Protein AF-A0A0R2KD39-F1 (afdb_monomer_lite)

Foldseek 3Di:
DDAQDLVLLVVLLVCVVVVDQLPRSCVVVVHDSVNSVVLCVQDPVRDSVSSVVSVVVVVVVDDDDQPDDPVLLVVVLVVVVVLDALVRSCVVVVHDSVSVVVCQVVCVRVDHPCSHNCPPPDDDDDDPCVVPPPDPPPDDPVPDDPVVVVVPDPDSKDWDWADDPVVPDPDTDIDIDD

InterPro domains:
  IPR009057 Homedomain-like superfamily [SSF46689] (67-125)
  IPR025246 Transposase IS30-like HTH domain [PF13936] (4-42)
  IPR051917 Transposase/Integrase Enzymes [PTHR10948] (3-176)
  IPR053392 Transposase IS30-like [NF033563] (34-178)

Organism: NCBI:txid89059

Sequence (178 aa):
MSSITYSERIKIETFCELGLSNIQMGVRLNRSPSTISYELSRCQPYQVELAQTDAEYKRSRCGRKTKLSDELKQKILNHLRLSWSPGMIAHEFKLATKSIYNWLNQGRIGFSLNDLPEHGVRQRRNVDQRSKYNQSLGRSIEQRPMMINQRNRIGDFELDTVVGPRGHSKAVLLTLID

pLDDT: mean 86.55, std 10.81, range [52.06, 97.06]

Structure (mmCIF, N/CA/C/O backbone):
data_AF-A0A0R2KD39-F1
#
_entry.id   AF-A0A0R2KD39-F1
#
loop_
_atom_site.group_PDB
_atom_site.id
_atom_site.type_symbol
_atom_site.label_atom_id
_atom_site.label_alt_id
_atom_site.label_comp_id
_atom_site.label_asym_id
_atom_site.label_entity_id
_atom_site.label_seq_id
_atom_site.pdbx_PDB_ins_code
_atom_site.Cartn_x
_atom_site.Cartn_y
_atom_site.Cartn_z
_atom_site.occupancy
_atom_site.B_iso_or_equiv
_atom_site.auth_seq_id
_atom_site.auth_comp_id
_atom_site.auth_asym_id
_atom_site.auth_atom_id
_atom_site.pdbx_PDB_model_num
ATOM 1 N N . MET A 1 1 ? -8.619 -10.054 9.138 1.00 52.06 1 MET A N 1
ATOM 2 C CA . MET A 1 1 ? -9.197 -9.207 10.206 1.00 52.06 1 MET A CA 1
ATOM 3 C C . MET A 1 1 ? -9.716 -7.924 9.579 1.00 52.06 1 MET A C 1
ATOM 5 O O . MET A 1 1 ? -8.936 -7.227 8.943 1.00 52.06 1 MET A O 1
ATOM 9 N N . SER A 1 2 ? -11.015 -7.644 9.683 1.00 70.00 2 SER A N 1
ATOM 10 C CA . SER A 1 2 ? -11.616 -6.400 9.185 1.00 70.00 2 SER A CA 1
ATOM 11 C C . SER A 1 2 ? -11.305 -5.247 10.143 1.00 70.00 2 SER A C 1
ATOM 13 O O . SER A 1 2 ? -11.490 -5.381 11.353 1.00 70.00 2 SER A O 1
ATOM 15 N N . SER A 1 3 ? -10.828 -4.114 9.623 1.00 84.88 3 SER A N 1
ATOM 16 C CA . SER A 1 3 ? -10.583 -2.914 10.433 1.00 84.88 3 SER A CA 1
ATOM 17 C C . SER A 1 3 ? -11.889 -2.363 11.010 1.00 84.88 3 SER A C 1
ATOM 19 O O . SER A 1 3 ? -12.935 -2.467 10.366 1.00 84.88 3 SER A O 1
ATOM 21 N N . ILE A 1 4 ? -11.824 -1.760 12.198 1.00 92.19 4 ILE A N 1
ATOM 22 C CA . ILE A 1 4 ? -12.930 -0.968 12.747 1.00 92.19 4 ILE A CA 1
ATOM 23 C C . ILE A 1 4 ? -13.110 0.279 11.877 1.00 92.19 4 ILE A C 1
ATOM 25 O O . ILE A 1 4 ? -12.140 0.981 11.567 1.00 92.19 4 ILE A O 1
ATOM 29 N N . THR A 1 5 ? -14.344 0.500 11.446 1.00 94.50 5 THR A N 1
ATOM 30 C CA . THR A 1 5 ? -14.793 1.636 10.636 1.00 94.50 5 THR A CA 1
ATOM 31 C C . THR A 1 5 ? -15.019 2.873 11.501 1.00 94.50 5 THR A C 1
ATOM 33 O O . THR A 1 5 ? -15.221 2.763 12.707 1.00 94.50 5 THR A O 1
ATOM 36 N N . TYR A 1 6 ? -15.034 4.059 10.891 1.00 94.94 6 TYR A N 1
ATOM 37 C CA . TYR A 1 6 ? -15.313 5.307 11.609 1.00 94.94 6 TYR A CA 1
ATOM 38 C C . TYR A 1 6 ? -16.687 5.279 12.305 1.00 94.94 6 TYR A C 1
ATOM 40 O O . TYR A 1 6 ? -16.791 5.594 13.484 1.00 94.94 6 TYR A O 1
ATOM 48 N N . SER A 1 7 ? -17.723 4.755 11.638 1.00 95.94 7 SER A N 1
ATOM 49 C CA . SER A 1 7 ? -19.051 4.576 12.244 1.00 95.94 7 SER A CA 1
ATOM 50 C C . SER A 1 7 ? -19.059 3.628 13.445 1.00 95.94 7 SER A C 1
ATOM 52 O O . SER A 1 7 ? -19.845 3.809 14.369 1.00 95.94 7 SER A O 1
ATOM 54 N N . GLU A 1 8 ? -18.214 2.591 13.439 1.00 95.62 8 GLU A N 1
ATOM 55 C CA . GLU A 1 8 ? -18.062 1.716 14.605 1.00 95.62 8 GLU A CA 1
ATOM 56 C C . GLU A 1 8 ? -17.327 2.437 15.742 1.00 95.62 8 GLU A C 1
ATOM 58 O O . GLU A 1 8 ? -17.716 2.247 16.887 1.00 95.62 8 GLU A O 1
ATOM 63 N N . ARG A 1 9 ? -16.342 3.304 15.453 1.00 95.81 9 ARG A N 1
ATOM 64 C CA . ARG A 1 9 ? -15.677 4.138 16.476 1.00 95.81 9 ARG A CA 1
ATOM 65 C C . ARG A 1 9 ? -16.657 5.073 17.177 1.00 95.81 9 ARG A C 1
ATOM 67 O O . ARG A 1 9 ? -16.657 5.100 18.401 1.00 95.81 9 ARG A O 1
ATOM 74 N N . ILE A 1 10 ? -17.538 5.748 16.429 1.00 96.88 10 ILE A N 1
ATOM 75 C CA . ILE A 1 10 ? -18.601 6.596 17.010 1.00 96.88 10 ILE A CA 1
ATOM 76 C C . ILE A 1 10 ? -19.457 5.789 17.988 1.00 96.88 10 ILE A C 1
ATOM 78 O O . ILE A 1 10 ? -19.696 6.207 19.116 1.00 96.88 10 ILE A O 1
ATOM 82 N N . LYS A 1 11 ? -19.876 4.582 17.592 1.00 96.88 11 LYS A N 1
ATOM 83 C CA . LYS A 1 11 ? -20.647 3.702 18.480 1.00 96.88 11 LYS A CA 1
ATOM 84 C C . LYS A 1 11 ? -19.852 3.312 19.728 1.00 96.88 11 LYS A C 1
ATOM 86 O O . LYS A 1 11 ? -20.420 3.294 20.812 1.00 96.88 11 LYS A O 1
ATOM 91 N N . ILE A 1 12 ? -18.560 3.014 19.597 1.00 95.88 12 ILE A N 1
ATOM 92 C CA . ILE A 1 12 ? -17.703 2.674 20.743 1.00 95.88 12 ILE A CA 1
ATOM 93 C C . ILE A 1 12 ? -17.620 3.845 21.728 1.00 95.88 12 ILE A C 1
ATOM 95 O O . ILE A 1 12 ? -17.765 3.609 22.921 1.00 95.88 12 ILE A O 1
ATOM 99 N N . GLU A 1 13 ? -17.482 5.085 21.253 1.00 96.44 13 GLU A N 1
ATOM 100 C CA . GLU A 1 13 ? -17.486 6.279 22.113 1.00 96.44 13 GLU A CA 1
ATOM 101 C C . GLU A 1 13 ? -18.801 6.411 22.884 1.00 96.44 13 GLU A C 1
ATOM 103 O O . GLU A 1 13 ? -18.780 6.449 24.114 1.00 96.44 13 GLU A O 1
ATOM 108 N N . THR A 1 14 ? -19.946 6.297 22.201 1.00 96.94 14 THR A N 1
ATOM 109 C CA . THR A 1 14 ? -21.254 6.294 22.883 1.00 96.94 14 THR A CA 1
ATOM 110 C C . THR A 1 14 ? -21.395 5.143 23.888 1.00 96.94 14 THR A C 1
ATOM 112 O O . THR A 1 14 ? -22.009 5.291 24.939 1.00 96.94 14 THR A O 1
ATOM 115 N N . PHE A 1 15 ? -20.811 3.971 23.614 1.00 96.31 15 PHE A N 1
ATOM 116 C CA . PHE A 1 15 ? -20.849 2.839 24.542 1.00 96.31 15 PHE A CA 1
ATOM 117 C C . PHE A 1 15 ? -19.941 3.034 25.757 1.00 96.31 15 PHE A C 1
ATOM 119 O O . PHE A 1 15 ? -20.272 2.531 26.832 1.00 96.31 15 PHE A O 1
ATOM 126 N N . CYS A 1 16 ? -18.823 3.746 25.604 1.00 94.62 16 CYS A N 1
ATOM 127 C CA . CYS A 1 16 ? -17.973 4.153 26.717 1.00 94.62 16 CYS A CA 1
ATOM 128 C C . CYS A 1 16 ? -18.711 5.122 27.645 1.00 94.62 16 CYS A C 1
ATOM 130 O O . CYS A 1 16 ? -18.686 4.916 28.856 1.00 94.62 16 CYS A O 1
ATOM 132 N N . GLU A 1 17 ? -19.416 6.114 27.093 1.00 94.75 17 GLU A N 1
ATOM 133 C CA . GLU A 1 17 ? -20.238 7.060 27.868 1.00 94.75 17 GLU A CA 1
ATOM 134 C C . GLU A 1 17 ? -21.359 6.355 28.642 1.00 94.75 17 GLU A C 1
ATOM 136 O O . GLU A 1 17 ? -21.647 6.688 29.789 1.00 94.75 17 GLU A O 1
ATOM 141 N N . LEU A 1 18 ? -21.954 5.325 28.036 1.00 95.62 18 LEU A N 1
ATOM 142 C CA . LEU A 1 18 ? -22.975 4.481 28.658 1.00 95.62 18 LEU A CA 1
ATOM 143 C C . LEU A 1 18 ? -22.406 3.428 29.636 1.00 95.62 18 LEU A C 1
ATOM 145 O O . LEU A 1 18 ? -23.180 2.679 30.233 1.00 95.62 18 LEU A O 1
ATOM 149 N N . GLY A 1 19 ? -21.081 3.329 29.795 1.00 94.81 19 GLY A N 1
ATOM 150 C CA . GLY A 1 19 ? -20.433 2.418 30.746 1.00 94.81 19 GLY A CA 1
ATOM 151 C C . GLY A 1 19 ? -20.514 0.928 30.387 1.00 94.81 19 GLY A C 1
ATOM 152 O O . GLY A 1 19 ? -20.476 0.075 31.276 1.00 94.81 19 GLY A O 1
ATOM 153 N N . LEU A 1 20 ? -20.651 0.581 29.102 1.00 95.75 20 LEU A N 1
ATOM 154 C CA . LEU A 1 20 ? -20.734 -0.819 28.668 1.00 95.75 20 LEU A CA 1
ATOM 155 C C . LEU A 1 20 ? -19.388 -1.541 28.821 1.00 95.75 20 LEU A C 1
ATOM 157 O O . LEU A 1 20 ? -18.318 -0.959 28.661 1.00 95.75 20 LEU A O 1
ATOM 161 N N . SER A 1 21 ? -19.434 -2.857 29.040 1.00 96.62 21 SER A N 1
ATOM 162 C CA . SER A 1 21 ? -18.230 -3.696 29.033 1.00 96.62 21 SER A CA 1
ATOM 163 C C . SER A 1 21 ? -17.765 -4.045 27.612 1.00 96.62 21 SER A C 1
ATOM 165 O O . SER A 1 21 ? -18.563 -4.111 26.673 1.00 96.62 21 SER A O 1
ATOM 167 N N . ASN A 1 22 ? -16.481 -4.383 27.445 1.00 95.88 22 ASN A N 1
ATOM 168 C CA . ASN A 1 22 ? -15.916 -4.790 26.146 1.00 95.88 22 ASN A CA 1
ATOM 169 C C . ASN A 1 22 ? -16.680 -5.957 25.495 1.00 95.88 22 ASN A C 1
ATOM 171 O O . ASN A 1 22 ? -16.802 -6.017 24.271 1.00 95.88 22 ASN A O 1
ATOM 175 N N . ILE A 1 23 ? -17.218 -6.876 26.307 1.00 96.88 23 ILE A N 1
ATOM 176 C CA . ILE A 1 23 ? -18.034 -8.002 25.833 1.00 96.88 23 ILE A CA 1
ATOM 177 C C . ILE A 1 23 ? -19.350 -7.484 25.244 1.00 96.88 23 ILE A C 1
ATOM 179 O O . ILE A 1 23 ? -19.717 -7.843 24.127 1.00 96.88 23 ILE A O 1
ATOM 183 N N . GLN A 1 24 ? -20.036 -6.595 25.964 1.00 97.06 24 GLN A N 1
ATOM 184 C CA . GLN A 1 24 ? -21.300 -5.998 25.535 1.00 97.06 24 GLN A CA 1
ATOM 185 C C . GLN A 1 24 ? -21.157 -5.159 24.260 1.00 97.06 24 GLN A C 1
ATOM 187 O O . GLN A 1 24 ? -22.048 -5.199 23.406 1.00 97.06 24 GLN A O 1
ATOM 192 N N . MET A 1 25 ? -20.054 -4.417 24.128 1.00 96.12 25 MET A N 1
ATOM 193 C CA . MET A 1 25 ? -19.722 -3.669 22.912 1.00 96.12 25 MET A CA 1
ATOM 194 C C . MET A 1 25 ? -19.433 -4.611 21.741 1.00 96.12 25 MET A C 1
ATOM 196 O O . MET A 1 25 ? -19.957 -4.415 20.645 1.00 96.12 25 MET A O 1
ATOM 200 N N . GLY A 1 26 ? -18.647 -5.666 21.982 1.00 95.69 26 GLY A N 1
ATOM 201 C CA . GLY A 1 26 ? -18.312 -6.674 20.979 1.00 95.69 26 GLY A CA 1
ATOM 202 C C . GLY A 1 26 ? -19.553 -7.352 20.402 1.00 95.69 26 GLY A C 1
ATOM 203 O O . GLY A 1 26 ? -19.714 -7.394 19.185 1.00 95.69 26 GLY A O 1
ATOM 204 N N . VAL A 1 27 ? -20.486 -7.781 21.259 1.00 96.75 27 VAL A N 1
ATOM 205 C CA . VAL A 1 27 ? -21.759 -8.386 20.827 1.00 96.75 27 VAL A CA 1
ATOM 206 C C . VAL A 1 27 ? -22.575 -7.422 19.955 1.00 96.75 27 VAL A C 1
ATOM 208 O O . VAL A 1 27 ? -23.040 -7.814 18.889 1.00 96.75 27 VAL A O 1
ATOM 211 N N . ARG A 1 28 ? -22.706 -6.146 20.350 1.00 96.19 28 ARG A N 1
ATOM 212 C CA . ARG A 1 28 ? -23.480 -5.135 19.596 1.00 96.19 28 ARG A CA 1
ATOM 213 C C . ARG A 1 28 ? -22.868 -4.776 18.242 1.00 96.19 28 ARG A C 1
ATOM 215 O O 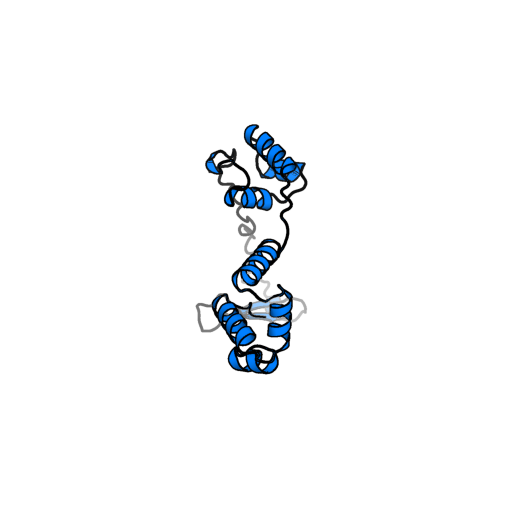. ARG A 1 28 ? -23.600 -4.465 17.307 1.00 96.19 28 ARG A O 1
ATOM 222 N N . LEU A 1 29 ? -21.540 -4.793 18.139 1.00 94.69 29 LEU A N 1
ATOM 223 C CA . LEU A 1 29 ? -20.810 -4.481 16.905 1.00 94.69 29 LEU A CA 1
ATOM 224 C C . LEU A 1 29 ? -20.484 -5.724 16.070 1.00 94.69 29 LEU A C 1
ATOM 226 O O . LEU A 1 29 ? -19.866 -5.597 15.016 1.00 94.69 29 LEU A O 1
ATOM 230 N N . ASN A 1 30 ? -20.877 -6.915 16.531 1.00 95.19 30 ASN A N 1
ATOM 231 C CA . ASN A 1 30 ? -20.474 -8.196 15.953 1.00 95.19 30 ASN A CA 1
ATOM 232 C C . ASN A 1 30 ? -18.939 -8.317 15.804 1.00 95.19 30 ASN A C 1
ATOM 234 O O . ASN A 1 30 ? -18.410 -8.745 14.775 1.00 95.19 30 ASN A O 1
ATOM 238 N N . ARG A 1 31 ? -18.205 -7.877 16.833 1.00 94.94 31 ARG A N 1
ATOM 239 C CA . ARG A 1 31 ? -16.738 -7.908 16.927 1.00 94.94 31 ARG A CA 1
ATOM 240 C C . ARG A 1 31 ? -16.298 -8.713 18.146 1.00 94.94 31 ARG A C 1
ATOM 242 O O . ARG A 1 31 ? -17.006 -8.799 19.144 1.00 94.94 31 ARG A O 1
ATOM 249 N N . SER A 1 32 ? -15.087 -9.267 18.094 1.00 95.19 32 SER A N 1
ATOM 250 C CA . SER A 1 32 ? -14.523 -9.927 19.275 1.00 95.19 32 SER A CA 1
ATOM 251 C C . SER A 1 32 ? -14.263 -8.903 20.396 1.00 95.19 32 SER A C 1
ATOM 253 O O . SER A 1 32 ? -13.842 -7.780 20.091 1.00 95.19 32 SER A O 1
ATOM 255 N N . PRO A 1 33 ? -14.432 -9.268 21.682 1.00 95.06 33 PRO A N 1
ATOM 256 C CA . PRO A 1 33 ? -14.095 -8.386 22.804 1.00 95.06 33 PRO A CA 1
ATOM 257 C C . PRO A 1 33 ? -12.636 -7.906 22.764 1.00 95.06 33 PRO A C 1
ATOM 259 O O . PRO A 1 33 ? -12.337 -6.775 23.139 1.00 95.06 33 PRO A O 1
ATOM 262 N N . SER A 1 34 ? -11.727 -8.733 22.234 1.00 95.25 34 SER A N 1
ATOM 263 C CA . SER A 1 34 ? -10.322 -8.376 22.016 1.00 95.25 34 SER A CA 1
ATOM 264 C C . SER A 1 34 ? -10.169 -7.236 21.007 1.00 95.25 34 SER A C 1
ATOM 266 O O . SER A 1 34 ? -9.378 -6.328 21.232 1.00 95.25 34 SER A O 1
ATOM 268 N N . THR A 1 35 ? -10.946 -7.232 19.916 1.00 95.00 35 THR A N 1
ATOM 269 C CA . THR A 1 35 ? -10.944 -6.132 18.932 1.00 95.00 35 THR A CA 1
ATOM 270 C C . THR A 1 35 ? -11.351 -4.810 19.584 1.00 95.00 35 THR A C 1
ATOM 272 O O . THR A 1 35 ? -10.709 -3.796 19.325 1.00 95.00 35 THR A O 1
ATOM 275 N N . ILE A 1 36 ? -12.360 -4.830 20.462 1.00 95.44 36 ILE A N 1
ATOM 276 C CA . ILE A 1 36 ? -12.771 -3.649 21.234 1.00 95.44 36 ILE A CA 1
ATOM 277 C C . ILE A 1 36 ? -11.645 -3.203 22.169 1.00 95.44 36 ILE A C 1
ATOM 279 O O . ILE A 1 36 ? -11.284 -2.033 22.173 1.00 95.44 36 ILE A O 1
ATOM 283 N N . SER A 1 37 ? -11.021 -4.134 22.893 1.00 95.00 37 SER A N 1
ATOM 284 C CA . SER A 1 37 ? -9.896 -3.817 23.779 1.00 95.00 37 SER A CA 1
ATOM 285 C C . SER A 1 37 ? -8.726 -3.158 23.039 1.00 95.00 37 SER A C 1
ATOM 287 O O . SER A 1 37 ? -8.171 -2.177 23.528 1.00 95.00 37 SER A O 1
ATOM 289 N N . TYR A 1 38 ? -8.352 -3.667 21.860 1.00 93.88 38 TYR A N 1
ATOM 290 C CA . TYR A 1 38 ? -7.295 -3.059 21.045 1.00 93.88 38 TYR A CA 1
ATOM 291 C C . TYR A 1 38 ? -7.677 -1.659 20.561 1.00 93.88 38 TYR A C 1
ATOM 293 O O . TYR A 1 38 ? -6.820 -0.783 20.481 1.00 93.88 38 TYR A O 1
ATOM 301 N N . GLU A 1 39 ? -8.950 -1.427 20.259 1.00 94.94 39 GLU A N 1
ATOM 302 C CA . GLU A 1 39 ? -9.434 -0.113 19.842 1.00 94.94 39 GLU A CA 1
ATOM 303 C C . GLU A 1 39 ? -9.414 0.895 20.995 1.00 94.94 39 GLU A C 1
ATOM 305 O O . GLU A 1 39 ? -8.884 1.991 20.830 1.00 94.94 39 GLU A O 1
ATOM 310 N N . LEU A 1 40 ? -9.892 0.502 22.178 1.00 94.62 40 LEU A N 1
ATOM 311 C CA . LEU A 1 40 ? -9.874 1.336 23.385 1.00 94.62 40 LEU A CA 1
ATOM 312 C C . LEU A 1 40 ? -8.454 1.645 23.880 1.00 94.62 40 LEU A C 1
ATOM 314 O O . LEU A 1 40 ? -8.232 2.671 24.514 1.00 94.62 40 LEU A O 1
ATOM 318 N N . SER A 1 41 ? -7.473 0.793 23.564 1.00 93.50 41 SER A N 1
ATOM 319 C CA . SER A 1 41 ? -6.062 1.053 23.883 1.00 93.50 41 SER A CA 1
ATOM 320 C C . SER A 1 41 ? -5.404 2.140 23.022 1.00 93.50 41 SER A C 1
ATOM 322 O O . SER A 1 41 ? -4.263 2.510 23.290 1.00 93.50 41 SER A O 1
ATOM 324 N N . ARG A 1 42 ? -6.082 2.658 21.985 1.00 92.06 42 ARG A N 1
ATOM 325 C CA . ARG A 1 42 ? -5.517 3.703 21.112 1.00 92.06 42 ARG A CA 1
ATOM 326 C C . ARG A 1 42 ? -5.379 5.053 21.811 1.00 92.06 42 ARG A C 1
ATOM 328 O O . ARG A 1 42 ? -4.399 5.747 21.564 1.00 92.06 42 ARG A O 1
ATOM 335 N N . CYS A 1 43 ? -6.351 5.428 22.641 1.00 92.50 43 CYS A N 1
ATOM 336 C CA . CYS A 1 43 ? -6.373 6.699 23.364 1.00 92.50 43 CYS A CA 1
ATOM 337 C C . CYS A 1 43 ? -7.152 6.577 24.682 1.00 92.50 43 CYS A C 1
ATOM 339 O O . CYS A 1 43 ? -8.040 5.734 24.810 1.00 92.50 43 CYS A O 1
ATOM 341 N N . GLN A 1 44 ? -6.786 7.401 25.667 1.00 89.31 44 GLN A N 1
ATOM 342 C CA . GLN A 1 44 ? -7.443 7.504 26.971 1.00 89.31 44 GLN A CA 1
ATOM 343 C C . GLN A 1 44 ? -7.520 8.986 27.377 1.00 89.31 44 GLN A C 1
ATOM 345 O O . GLN A 1 44 ? -6.462 9.612 27.474 1.00 89.31 44 GLN A O 1
ATOM 350 N N . PRO A 1 45 ? -8.719 9.554 27.619 1.00 91.25 45 PRO A N 1
ATOM 351 C CA . PRO A 1 45 ? -10.052 8.963 27.414 1.00 91.25 45 PRO A CA 1
ATOM 352 C C . PRO A 1 45 ? -10.319 8.613 25.938 1.00 91.25 45 PRO A C 1
ATOM 354 O O . PRO A 1 45 ? -9.665 9.151 25.044 1.00 91.25 45 PRO A O 1
ATOM 357 N N . TYR A 1 46 ? -11.243 7.680 25.677 1.00 94.25 46 TYR A N 1
ATOM 358 C CA . TYR A 1 46 ? -11.552 7.272 24.303 1.00 94.25 46 TYR A CA 1
ATOM 359 C C . TYR A 1 46 ? -12.245 8.416 23.558 1.00 94.25 46 TYR A C 1
ATOM 361 O O . TYR A 1 46 ? -13.289 8.885 23.997 1.00 94.25 46 TYR A O 1
ATOM 369 N N . GLN A 1 47 ? -11.649 8.845 22.446 1.00 94.75 47 GLN A N 1
ATOM 370 C CA . GLN A 1 47 ? -12.181 9.881 21.565 1.00 94.75 47 GLN A CA 1
ATOM 371 C C . GLN A 1 47 ? -12.109 9.407 20.116 1.00 94.75 47 GLN A C 1
ATOM 373 O O . GLN A 1 47 ? -11.058 8.937 19.661 1.00 94.75 47 GLN A O 1
ATOM 378 N N . VAL A 1 48 ? -13.207 9.554 19.373 1.00 95.25 48 VAL A N 1
ATOM 379 C CA . VAL A 1 48 ? -13.319 9.032 17.997 1.00 95.25 48 VAL A CA 1
ATOM 380 C C . VAL A 1 48 ? -12.264 9.622 17.074 1.00 95.25 48 VAL A C 1
ATOM 382 O O . VAL A 1 48 ? -11.577 8.878 16.371 1.00 95.25 48 VAL A O 1
ATOM 385 N N . GLU A 1 49 ? -12.108 10.944 17.098 1.00 95.50 49 GLU A N 1
ATOM 386 C CA . GLU A 1 49 ? -11.184 11.660 16.215 1.00 95.50 49 GLU A CA 1
ATOM 387 C C . GLU A 1 49 ? -9.723 11.263 16.477 1.00 95.50 49 GLU A C 1
ATOM 389 O O . GLU A 1 49 ? -8.954 11.010 15.545 1.00 95.50 49 GLU A O 1
ATOM 394 N N . LEU A 1 50 ? -9.337 11.096 17.747 1.00 95.25 50 LEU A N 1
ATOM 395 C CA . LEU A 1 50 ? -7.993 10.633 18.107 1.00 95.25 50 LEU A CA 1
ATOM 396 C C . LEU A 1 50 ? -7.755 9.177 17.685 1.00 95.25 50 LEU A C 1
ATOM 398 O O . LEU A 1 50 ? -6.703 8.842 17.138 1.00 95.25 50 LEU A O 1
ATOM 402 N N . ALA A 1 51 ? -8.735 8.296 17.892 1.00 94.44 51 ALA A N 1
ATOM 403 C CA . ALA A 1 51 ? -8.628 6.898 17.484 1.00 94.44 51 ALA A CA 1
ATOM 404 C C . ALA A 1 51 ? -8.566 6.742 15.952 1.00 94.44 51 ALA A C 1
ATOM 406 O O . ALA A 1 51 ? -7.825 5.892 15.444 1.00 94.44 51 ALA A O 1
ATOM 407 N N . GLN A 1 52 ? -9.318 7.564 15.212 1.00 95.06 52 GLN A N 1
ATOM 408 C CA . GLN A 1 52 ? -9.322 7.576 13.751 1.00 95.06 52 GLN A CA 1
ATOM 409 C C . GLN A 1 52 ? -7.989 8.086 13.195 1.00 95.06 52 GLN A C 1
ATOM 411 O O . GLN A 1 52 ? -7.380 7.407 12.365 1.00 95.06 52 GLN A O 1
ATOM 416 N N . THR A 1 53 ? -7.498 9.223 13.692 1.00 94.25 53 THR A N 1
ATOM 417 C CA . THR A 1 53 ? -6.205 9.792 13.278 1.00 94.25 53 THR A CA 1
ATOM 418 C C . THR A 1 53 ? -5.038 8.845 13.578 1.00 94.25 53 THR A C 1
ATOM 420 O O . THR A 1 53 ? -4.189 8.633 12.710 1.00 94.25 53 THR A O 1
ATOM 423 N N . ASP A 1 54 ? -5.016 8.174 14.738 1.00 93.31 54 ASP A N 1
ATOM 424 C CA . ASP A 1 54 ? -4.027 7.126 15.047 1.00 93.31 54 ASP A CA 1
ATOM 425 C C . ASP A 1 54 ? -4.119 5.934 14.078 1.00 93.31 54 ASP A C 1
ATOM 427 O O . ASP A 1 54 ? -3.100 5.416 13.602 1.00 93.31 54 ASP A O 1
ATOM 431 N N . ALA A 1 55 ? -5.337 5.486 13.755 1.00 92.56 55 ALA A N 1
ATOM 432 C CA . ALA A 1 55 ? -5.548 4.391 12.815 1.00 92.56 55 ALA A CA 1
ATOM 433 C C . ALA A 1 55 ? -5.052 4.743 11.403 1.00 92.56 55 ALA A C 1
ATOM 435 O O . ALA A 1 55 ? -4.378 3.922 10.774 1.00 92.56 55 ALA A O 1
ATOM 436 N N . GLU A 1 56 ? -5.339 5.951 10.919 1.00 93.19 56 GLU A N 1
ATOM 437 C CA . GLU A 1 56 ? -4.870 6.466 9.629 1.00 93.19 56 GLU A CA 1
ATOM 438 C C . GLU A 1 56 ? -3.354 6.648 9.606 1.00 93.19 56 GLU A C 1
ATOM 440 O O . GLU A 1 56 ? -2.691 6.185 8.673 1.00 93.19 56 GLU A O 1
ATOM 445 N N . TYR A 1 57 ? -2.784 7.220 10.668 1.00 91.88 57 TYR A N 1
ATOM 446 C CA . TYR A 1 57 ? -1.343 7.374 10.826 1.00 91.88 57 TYR A CA 1
ATOM 447 C C . TYR A 1 57 ? -0.630 6.021 10.752 1.00 91.88 57 TYR A C 1
ATOM 449 O O . TYR A 1 57 ? 0.268 5.830 9.927 1.00 91.88 57 TYR A O 1
ATOM 457 N N . LYS A 1 58 ? -1.063 5.036 11.547 1.00 90.88 58 LYS A N 1
ATOM 458 C CA . LYS A 1 58 ? -0.492 3.680 11.517 1.00 90.88 58 LYS A CA 1
ATOM 459 C C . LYS A 1 58 ? -0.682 3.026 10.151 1.00 90.88 58 LYS A C 1
ATOM 461 O O . LYS A 1 58 ? 0.268 2.438 9.637 1.00 90.88 58 LYS A O 1
ATOM 466 N N . ARG A 1 59 ? -1.857 3.179 9.527 1.00 90.44 59 ARG A N 1
ATOM 467 C CA . ARG A 1 59 ? -2.153 2.618 8.199 1.00 90.44 59 ARG A CA 1
ATOM 468 C C . ARG A 1 59 ? -1.277 3.219 7.102 1.00 90.44 59 ARG A C 1
ATOM 470 O O . ARG A 1 59 ? -0.801 2.469 6.257 1.00 90.44 59 ARG A O 1
ATOM 477 N N . SER A 1 60 ? -1.003 4.523 7.141 1.00 87.50 60 SER A N 1
ATOM 478 C CA . SER A 1 60 ? -0.092 5.189 6.196 1.00 87.50 60 SER A CA 1
ATOM 479 C C . SER A 1 60 ? 1.351 4.674 6.298 1.00 87.50 60 SER A C 1
ATOM 481 O O . SER A 1 60 ? 2.101 4.700 5.324 1.00 87.50 60 SER A O 1
ATOM 483 N N . ARG A 1 61 ? 1.731 4.153 7.473 1.00 87.38 61 ARG A N 1
ATOM 484 C CA . ARG A 1 61 ? 3.048 3.564 7.750 1.00 87.38 61 ARG A CA 1
ATOM 485 C C . ARG A 1 61 ? 3.095 2.053 7.534 1.00 87.38 61 ARG A C 1
ATOM 487 O O . ARG A 1 61 ? 4.176 1.467 7.635 1.00 87.38 61 ARG A O 1
ATOM 494 N N . CYS A 1 62 ? 1.959 1.415 7.258 1.00 87.12 62 CYS A N 1
ATOM 495 C CA . CYS A 1 62 ? 1.911 -0.002 6.931 1.00 87.12 62 CYS A CA 1
ATOM 496 C C . CYS A 1 62 ? 2.487 -0.269 5.534 1.00 87.12 62 CYS A C 1
ATOM 498 O O . CYS A 1 62 ? 2.415 0.553 4.623 1.00 87.12 62 CYS A O 1
ATOM 500 N N . GLY A 1 63 ? 3.002 -1.482 5.348 1.00 87.12 63 GLY A N 1
ATOM 501 C CA . GLY A 1 63 ? 3.502 -1.952 4.061 1.00 87.12 63 GLY A CA 1
ATOM 502 C C . GLY A 1 63 ? 4.988 -1.687 3.834 1.00 87.12 63 GLY A C 1
ATOM 503 O O . GLY A 1 63 ? 5.739 -1.263 4.715 1.00 87.12 63 GLY A O 1
ATOM 504 N N . ARG A 1 64 ? 5.443 -2.020 2.625 1.00 84.81 64 ARG A N 1
ATOM 505 C CA . ARG A 1 64 ? 6.858 -1.951 2.263 1.00 84.81 64 ARG A CA 1
ATOM 506 C C . ARG A 1 64 ? 7.265 -0.506 1.989 1.00 84.81 64 ARG A C 1
ATOM 508 O O . ARG A 1 64 ? 6.785 0.106 1.038 1.00 84.81 64 ARG A O 1
ATOM 515 N N . LYS A 1 65 ? 8.219 0.004 2.770 1.00 84.69 65 LYS A N 1
ATOM 516 C CA . LYS A 1 65 ? 8.833 1.315 2.525 1.00 84.69 65 LYS A CA 1
ATOM 517 C C . LYS A 1 65 ? 9.540 1.337 1.170 1.00 84.69 65 LYS A C 1
ATOM 519 O O . LYS A 1 65 ? 10.161 0.352 0.755 1.00 84.69 65 LYS A O 1
ATOM 524 N N . THR A 1 66 ? 9.449 2.463 0.473 1.00 85.31 66 THR A N 1
ATOM 525 C CA . THR A 1 66 ? 10.107 2.628 -0.822 1.00 85.31 66 THR A CA 1
ATOM 526 C C . THR A 1 66 ? 11.604 2.833 -0.659 1.00 85.31 66 THR A C 1
ATOM 528 O O . THR A 1 66 ? 12.035 3.535 0.245 1.00 85.31 66 THR A O 1
ATOM 531 N N . LYS A 1 67 ? 12.394 2.258 -1.574 1.00 87.50 67 LYS A N 1
ATOM 532 C CA . LYS A 1 67 ? 13.854 2.461 -1.627 1.00 87.50 67 LYS A CA 1
ATOM 533 C C . LYS A 1 67 ? 14.264 3.851 -2.142 1.00 87.50 67 LYS A C 1
ATOM 535 O O . LYS A 1 67 ? 15.447 4.156 -2.168 1.00 87.50 67 LYS A O 1
ATOM 540 N N . LEU A 1 68 ? 13.302 4.656 -2.596 1.00 91.94 68 LEU A N 1
ATOM 541 C CA . LEU A 1 68 ? 13.531 6.005 -3.101 1.00 91.94 68 LEU A CA 1
ATOM 542 C C . LEU A 1 68 ? 13.776 6.957 -1.926 1.00 91.94 68 LEU A C 1
ATOM 544 O O . LEU A 1 68 ? 12.815 7.398 -1.299 1.00 91.94 68 LEU A O 1
ATOM 548 N N . SER A 1 69 ? 15.044 7.228 -1.620 1.00 93.19 69 SER A N 1
ATOM 549 C CA . SER A 1 69 ? 15.444 8.346 -0.761 1.00 93.19 69 SER A CA 1
ATOM 550 C C . SER A 1 69 ? 15.470 9.652 -1.557 1.00 93.19 69 SER A C 1
ATOM 552 O O . SER A 1 69 ? 15.537 9.626 -2.790 1.00 93.19 69 SER A O 1
ATOM 554 N N . ASP A 1 70 ? 15.455 10.793 -0.868 1.00 93.00 70 ASP A N 1
ATOM 555 C CA . ASP A 1 70 ? 15.539 12.103 -1.523 1.00 93.00 70 ASP A CA 1
ATOM 556 C C . ASP A 1 70 ? 16.863 12.282 -2.277 1.00 93.00 70 ASP A C 1
ATOM 558 O O . ASP A 1 70 ? 16.870 12.756 -3.412 1.00 93.00 70 ASP A O 1
ATOM 562 N N . GLU A 1 71 ? 17.973 11.798 -1.719 1.00 94.56 71 GLU A N 1
ATOM 563 C CA . GLU A 1 71 ? 19.271 11.784 -2.403 1.00 94.56 71 GLU A CA 1
ATOM 564 C C . GLU A 1 71 ? 19.237 10.956 -3.693 1.00 94.56 71 GLU A C 1
ATOM 566 O O . GLU A 1 71 ? 19.699 11.403 -4.745 1.00 94.56 71 GLU A O 1
ATOM 571 N N . LEU A 1 72 ? 18.664 9.747 -3.634 1.00 94.50 72 LEU A N 1
ATOM 572 C CA . LEU A 1 72 ? 18.549 8.874 -4.799 1.00 94.50 72 LEU A CA 1
ATOM 573 C C . LEU A 1 72 ? 17.627 9.493 -5.852 1.00 94.50 72 LEU A C 1
ATOM 575 O O . LEU A 1 72 ? 17.927 9.436 -7.041 1.00 94.50 72 LEU A O 1
ATOM 579 N N . LYS A 1 73 ? 16.533 10.127 -5.420 1.00 95.12 73 LYS A N 1
ATOM 580 C CA . LYS A 1 73 ? 15.623 10.865 -6.295 1.00 95.12 73 LYS A CA 1
ATOM 581 C C . LYS A 1 73 ? 16.359 11.970 -7.051 1.00 95.12 73 LYS A C 1
ATOM 583 O O . LYS A 1 73 ? 16.201 12.048 -8.267 1.00 95.12 73 LYS A O 1
ATOM 588 N N . GLN A 1 74 ? 17.174 12.776 -6.369 1.00 95.19 74 GLN A N 1
ATOM 589 C CA . GLN A 1 74 ? 17.953 13.837 -7.018 1.00 95.19 74 GLN A CA 1
ATOM 590 C C . GLN A 1 74 ? 18.976 13.274 -8.008 1.00 95.19 74 GLN A C 1
ATOM 592 O O . GLN A 1 74 ? 19.078 13.768 -9.128 1.00 95.19 74 GLN A O 1
ATOM 597 N N . LYS A 1 75 ? 19.680 12.193 -7.648 1.00 95.12 75 LYS A N 1
ATOM 598 C CA . LYS A 1 75 ? 20.618 11.522 -8.563 1.00 95.12 75 LYS A CA 1
ATOM 599 C C . LYS A 1 75 ? 19.918 11.015 -9.822 1.00 95.12 75 LYS A C 1
ATOM 601 O O . LYS A 1 75 ? 20.351 11.338 -10.923 1.00 95.12 75 LYS A O 1
ATOM 606 N N . ILE A 1 76 ? 18.812 10.281 -9.671 1.00 94.19 76 ILE A N 1
ATOM 607 C CA . ILE A 1 76 ? 18.021 9.784 -10.807 1.00 94.19 76 ILE A CA 1
ATOM 608 C C . ILE A 1 76 ? 17.576 10.952 -11.694 1.00 94.19 76 ILE A C 1
ATOM 610 O O . ILE A 1 76 ? 17.728 10.882 -12.909 1.00 94.19 76 ILE A O 1
ATOM 614 N N . LEU A 1 77 ? 17.076 12.037 -11.100 1.00 94.62 77 LEU A N 1
ATOM 615 C CA . LEU A 1 77 ? 16.613 13.214 -11.834 1.00 94.62 77 LEU A CA 1
ATOM 616 C C . LEU A 1 77 ? 17.753 13.880 -12.624 1.00 94.62 77 LEU A C 1
ATOM 618 O O . LEU A 1 77 ? 17.574 14.202 -13.797 1.00 94.62 77 LEU A O 1
ATOM 622 N N . ASN A 1 78 ? 18.937 14.019 -12.026 1.00 94.38 78 ASN A N 1
ATOM 623 C CA . ASN A 1 78 ? 20.115 14.554 -12.710 1.00 94.38 78 ASN A CA 1
ATOM 624 C C . ASN A 1 78 ? 20.535 13.680 -13.901 1.00 94.38 78 ASN A C 1
ATOM 626 O O . ASN A 1 78 ? 20.774 14.211 -14.981 1.00 94.38 78 ASN A O 1
ATOM 630 N N . HIS A 1 79 ? 20.557 12.352 -13.753 1.00 94.00 79 HIS A N 1
ATOM 631 C CA . HIS A 1 79 ? 20.871 11.452 -14.869 1.00 94.00 79 HIS A CA 1
ATOM 632 C C . HIS A 1 79 ? 19.810 11.492 -15.978 1.00 94.00 79 HIS A C 1
ATOM 634 O O . HIS A 1 79 ? 20.163 11.497 -17.156 1.00 94.00 79 HIS A O 1
ATOM 640 N N . LEU A 1 80 ? 18.523 11.584 -15.628 1.00 92.69 80 LEU A N 1
ATOM 641 C CA . LEU A 1 80 ? 17.450 11.745 -16.615 1.00 92.69 80 LEU A CA 1
ATOM 642 C C . LEU A 1 80 ? 17.610 13.045 -17.419 1.00 92.69 80 LEU A C 1
ATOM 644 O O . LEU A 1 80 ? 17.450 13.029 -18.635 1.00 92.69 80 LEU A O 1
ATOM 648 N N . ARG A 1 81 ? 18.010 14.151 -16.774 1.00 91.88 81 ARG A N 1
ATOM 649 C CA . ARG A 1 81 ? 18.333 15.418 -17.462 1.00 91.88 81 ARG A CA 1
ATOM 650 C C . ARG A 1 81 ? 19.533 15.304 -18.404 1.00 91.88 81 ARG A C 1
ATOM 652 O O . ARG A 1 81 ? 19.583 16.005 -19.406 1.00 91.88 81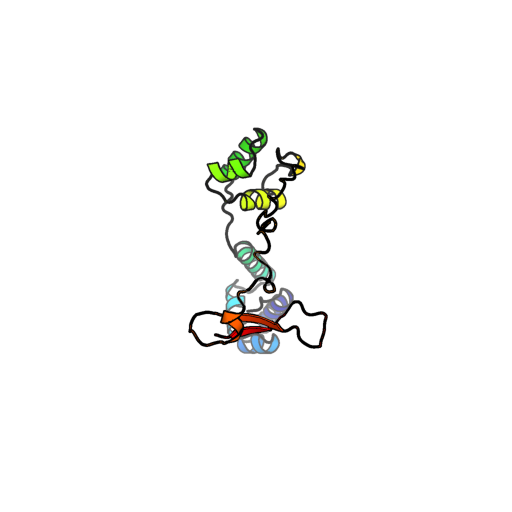 ARG A O 1
ATOM 659 N N . LEU A 1 82 ? 20.470 14.403 -18.113 1.00 92.31 82 LEU A N 1
ATOM 660 C CA . LEU A 1 82 ? 21.594 14.068 -18.993 1.00 92.31 82 LEU A CA 1
ATOM 661 C C . LEU A 1 82 ? 21.204 13.091 -20.117 1.00 92.31 82 LEU A C 1
ATOM 663 O O . LEU A 1 82 ? 22.082 12.543 -20.776 1.00 92.31 82 LEU A O 1
ATOM 667 N N . SER A 1 83 ? 19.906 12.855 -20.340 1.00 90.44 83 SER A N 1
ATOM 668 C CA . SER A 1 83 ? 19.387 11.917 -21.345 1.00 90.44 83 SER A CA 1
ATOM 669 C C . SER A 1 83 ? 19.827 10.463 -21.132 1.00 90.44 83 SER A C 1
ATOM 671 O O . SER A 1 83 ? 19.903 9.686 -22.083 1.00 90.44 83 SER A O 1
ATOM 673 N N . TRP A 1 84 ? 20.104 10.056 -19.889 1.00 92.75 84 TRP A N 1
ATOM 674 C CA . TRP A 1 84 ? 20.326 8.642 -19.582 1.00 92.75 84 TRP A CA 1
ATOM 675 C C . TRP A 1 84 ? 19.004 7.881 -19.613 1.00 92.75 84 TRP A C 1
ATOM 677 O O . TRP A 1 84 ? 17.985 8.360 -19.110 1.00 92.75 84 TRP A O 1
ATOM 687 N N . SER A 1 85 ? 19.020 6.655 -20.142 1.00 91.31 85 SER A N 1
ATOM 688 C CA . SER A 1 85 ? 17.815 5.831 -20.124 1.00 91.31 85 SER A CA 1
ATOM 689 C C . SER A 1 85 ? 17.528 5.267 -18.726 1.00 91.31 85 SER A C 1
ATOM 691 O O . SER A 1 85 ? 18.463 4.985 -17.964 1.00 91.31 85 SER A O 1
ATOM 693 N N . PRO A 1 86 ? 16.250 5.035 -18.360 1.00 92.88 86 PRO A N 1
ATOM 694 C CA . PRO A 1 86 ? 15.906 4.385 -17.095 1.00 92.88 86 PRO A CA 1
ATOM 695 C C . PRO A 1 86 ? 16.603 3.030 -16.906 1.00 92.88 86 PRO A C 1
ATOM 697 O O . PRO A 1 86 ? 16.895 2.646 -15.776 1.00 92.88 86 PRO A O 1
ATOM 700 N N . GLY A 1 87 ? 16.899 2.309 -17.994 1.00 93.12 87 GLY A N 1
ATOM 701 C CA . GLY A 1 87 ? 17.680 1.072 -17.963 1.00 93.12 87 GLY A CA 1
ATOM 702 C C . GLY A 1 87 ? 19.118 1.290 -17.491 1.00 93.12 87 GLY A C 1
ATOM 703 O O . GLY A 1 87 ? 19.574 0.587 -16.590 1.00 93.12 87 GLY A O 1
ATOM 704 N N . MET A 1 88 ? 19.800 2.300 -18.037 1.00 93.38 88 MET A N 1
ATOM 705 C CA . MET A 1 88 ? 21.174 2.652 -17.656 1.00 93.38 88 MET A CA 1
ATOM 706 C C . MET A 1 88 ? 21.260 3.105 -16.198 1.00 93.38 88 MET A C 1
ATOM 708 O O . MET A 1 88 ? 22.103 2.626 -15.444 1.00 93.38 88 MET A O 1
ATOM 712 N N . ILE A 1 89 ? 20.337 3.973 -15.774 1.00 93.88 89 ILE A N 1
ATOM 713 C CA . ILE A 1 89 ? 20.266 4.448 -14.385 1.00 93.88 89 ILE A CA 1
ATOM 714 C C . ILE A 1 89 ? 20.022 3.267 -13.438 1.00 93.88 89 ILE A C 1
ATOM 716 O O . ILE A 1 89 ? 20.647 3.158 -12.385 1.00 93.88 89 ILE A O 1
ATOM 720 N N . ALA A 1 90 ? 19.126 2.352 -13.810 1.00 94.81 90 ALA A N 1
ATOM 721 C CA . ALA A 1 90 ? 18.859 1.168 -13.007 1.00 94.81 90 ALA A CA 1
ATOM 722 C C . ALA A 1 90 ? 20.108 0.293 -12.838 1.00 94.81 90 ALA A C 1
ATOM 724 O O . ALA A 1 90 ? 20.376 -0.161 -11.728 1.00 94.81 90 ALA A O 1
ATOM 725 N N . HIS A 1 91 ? 20.885 0.104 -13.904 1.00 94.19 91 HIS A N 1
ATOM 726 C CA . HIS A 1 91 ? 22.138 -0.639 -13.850 1.00 94.19 91 HIS A CA 1
ATOM 727 C C . HIS A 1 91 ? 23.161 0.024 -12.912 1.00 94.19 91 HIS A C 1
ATOM 729 O O . HIS A 1 91 ? 23.665 -0.637 -12.004 1.00 94.19 91 HIS A O 1
ATOM 735 N N . GLU A 1 92 ? 23.393 1.331 -13.065 1.00 94.50 92 GLU A N 1
ATOM 736 C CA . GLU A 1 92 ? 24.348 2.106 -12.257 1.00 94.50 92 GLU A CA 1
ATOM 737 C C . GLU A 1 92 ? 24.039 2.020 -10.753 1.00 94.50 92 GLU A C 1
ATOM 739 O O . GLU A 1 92 ? 24.896 1.701 -9.930 1.00 94.50 92 GLU A O 1
ATOM 744 N N . PHE A 1 93 ? 22.771 2.220 -10.383 1.00 92.69 93 PHE A N 1
ATOM 745 C CA . PHE A 1 93 ? 22.340 2.216 -8.982 1.00 92.69 93 PHE A CA 1
ATOM 746 C C . PHE A 1 93 ? 21.927 0.830 -8.462 1.00 92.69 93 PHE A C 1
ATOM 748 O O . PHE A 1 93 ? 21.391 0.729 -7.355 1.00 92.69 93 PHE A O 1
ATOM 755 N N . LYS A 1 94 ? 22.153 -0.246 -9.233 1.00 93.62 94 LYS A N 1
ATOM 756 C CA . LYS A 1 94 ? 21.751 -1.629 -8.894 1.00 93.62 94 LYS A CA 1
ATOM 757 C C . LYS A 1 94 ? 20.265 -1.739 -8.513 1.00 93.62 94 LYS A C 1
ATOM 759 O O . LYS A 1 94 ? 19.875 -2.412 -7.554 1.00 93.62 94 LYS A O 1
ATOM 764 N N . LEU A 1 95 ? 19.418 -1.042 -9.262 1.00 93.06 95 LEU A N 1
ATOM 765 C CA . LEU A 1 95 ? 17.967 -1.040 -9.129 1.00 93.06 95 LEU A CA 1
ATOM 766 C C . LEU A 1 95 ? 17.329 -1.882 -10.235 1.00 93.06 95 LEU A C 1
ATOM 768 O O . LEU A 1 95 ? 17.897 -2.110 -11.295 1.00 93.06 95 LEU A O 1
ATOM 772 N N . ALA A 1 96 ? 16.088 -2.306 -10.010 1.00 93.25 96 ALA A N 1
ATOM 773 C CA . ALA A 1 96 ? 15.273 -2.827 -11.100 1.00 93.25 96 ALA A CA 1
ATOM 774 C C . ALA A 1 96 ? 14.752 -1.659 -11.948 1.00 93.25 96 ALA A C 1
ATOM 776 O O . ALA A 1 96 ? 14.156 -0.730 -11.400 1.00 93.25 96 ALA A O 1
ATOM 777 N N . THR A 1 97 ? 14.873 -1.744 -13.274 1.00 92.88 97 THR A N 1
ATOM 778 C CA . THR A 1 97 ? 14.364 -0.731 -14.219 1.00 92.88 97 THR A CA 1
ATOM 779 C C . THR A 1 97 ? 12.882 -0.430 -13.999 1.00 92.88 97 THR A C 1
ATOM 781 O O . THR A 1 97 ? 12.463 0.726 -13.976 1.00 92.88 97 THR A O 1
ATOM 784 N N . LYS A 1 98 ? 12.088 -1.470 -13.712 1.00 93.75 98 LYS A N 1
ATOM 785 C CA . LYS A 1 98 ? 10.662 -1.345 -13.380 1.00 93.75 98 LYS A CA 1
ATOM 786 C C . LYS A 1 98 ? 10.406 -0.439 -12.169 1.00 93.75 98 LYS A C 1
ATOM 788 O O . LYS A 1 98 ? 9.381 0.231 -12.127 1.00 93.75 98 LYS A O 1
ATOM 793 N N . SER A 1 99 ? 11.320 -0.387 -11.199 1.00 93.75 99 SER A N 1
ATOM 794 C CA . SER A 1 99 ? 11.187 0.498 -10.035 1.00 93.75 99 SER A CA 1
ATOM 795 C C . SER A 1 99 ? 11.257 1.971 -10.430 1.00 93.75 99 SER A C 1
ATOM 797 O O . SER A 1 99 ? 10.464 2.757 -9.924 1.00 93.75 99 SER A O 1
ATOM 799 N N . ILE A 1 100 ? 12.148 2.332 -11.361 1.00 93.50 100 ILE A N 1
ATOM 800 C CA . ILE A 1 100 ? 12.286 3.711 -11.847 1.00 93.50 100 ILE A CA 1
ATOM 801 C C . ILE A 1 100 ? 11.017 4.132 -12.595 1.00 93.50 100 ILE A C 1
ATOM 803 O O . ILE A 1 100 ? 10.437 5.164 -12.267 1.00 93.50 100 ILE A O 1
ATOM 807 N N . TYR A 1 101 ? 10.514 3.291 -13.505 1.00 93.19 101 TYR A N 1
ATOM 808 C CA . TYR A 1 101 ? 9.238 3.548 -14.183 1.00 93.19 101 TYR A CA 1
ATOM 809 C C . TYR A 1 101 ? 8.060 3.652 -13.211 1.00 93.19 101 TYR A C 1
ATOM 811 O O . TYR A 1 101 ? 7.236 4.548 -13.347 1.00 93.19 101 TYR A O 1
ATOM 819 N N . ASN A 1 102 ? 7.987 2.792 -12.191 1.00 93.38 102 ASN A N 1
ATOM 820 C CA . ASN A 1 102 ? 6.938 2.886 -11.174 1.00 93.38 102 ASN A CA 1
ATOM 821 C C . ASN A 1 102 ? 6.987 4.227 -10.425 1.00 93.38 102 ASN A C 1
ATOM 823 O O . ASN A 1 102 ? 5.939 4.805 -10.153 1.00 93.38 102 ASN A O 1
ATOM 827 N N . TRP A 1 103 ? 8.179 4.728 -10.090 1.00 94.38 103 TRP A N 1
ATOM 828 C CA . TRP A 1 103 ? 8.329 6.022 -9.419 1.00 94.38 103 TRP A CA 1
ATOM 829 C C . TRP A 1 103 ? 7.986 7.206 -10.325 1.00 94.38 103 TRP A C 1
ATOM 831 O O . TRP A 1 103 ? 7.389 8.164 -9.835 1.00 94.38 103 TRP A O 1
ATOM 841 N N . LEU A 1 104 ? 8.307 7.129 -11.619 1.00 92.69 104 LEU A N 1
ATOM 842 C CA . LEU A 1 104 ? 7.895 8.120 -12.618 1.00 92.69 104 LEU A CA 1
ATOM 843 C C . LEU A 1 104 ? 6.370 8.128 -12.798 1.00 92.69 104 LEU A C 1
ATOM 845 O O . LEU A 1 104 ? 5.747 9.174 -12.665 1.00 92.69 104 LEU A O 1
ATOM 849 N N . ASN A 1 105 ? 5.750 6.957 -12.979 1.00 91.81 105 ASN A N 1
ATOM 850 C CA . ASN A 1 105 ? 4.294 6.816 -13.121 1.00 91.81 105 ASN A CA 1
ATOM 851 C C . ASN A 1 105 ? 3.522 7.327 -11.894 1.00 91.81 105 ASN A C 1
ATOM 853 O O . ASN A 1 105 ? 2.424 7.852 -12.021 1.00 91.81 105 ASN A O 1
ATOM 857 N N . GLN A 1 106 ? 4.086 7.159 -10.696 1.00 90.56 106 GLN A N 1
ATOM 858 C CA . GLN A 1 106 ? 3.504 7.660 -9.447 1.00 90.56 106 GLN A CA 1
ATOM 859 C C . GLN A 1 106 ? 3.751 9.163 -9.222 1.00 90.56 106 GLN A C 1
ATOM 861 O O . GLN A 1 106 ? 3.360 9.677 -8.177 1.00 90.56 106 GLN A O 1
ATOM 866 N N . GLY A 1 107 ? 4.461 9.850 -10.124 1.00 91.38 107 GLY A N 1
ATOM 867 C CA . GLY A 1 107 ? 4.827 11.262 -9.971 1.00 91.38 107 GLY A CA 1
ATOM 868 C C . GLY A 1 107 ? 5.816 11.533 -8.831 1.00 91.38 107 GLY A C 1
ATOM 869 O O . GLY A 1 107 ? 5.960 12.667 -8.382 1.00 91.38 107 GLY A O 1
ATOM 870 N N . ARG A 1 108 ? 6.511 10.505 -8.324 1.00 90.81 108 ARG A N 1
ATOM 871 C CA . ARG A 1 108 ? 7.473 10.663 -7.217 1.00 90.81 108 ARG A CA 1
ATOM 872 C C . ARG A 1 108 ? 8.776 11.307 -7.672 1.00 90.81 108 ARG A C 1
ATOM 874 O O . ARG A 1 108 ? 9.443 11.961 -6.868 1.00 90.81 108 ARG A O 1
ATOM 881 N N . ILE A 1 109 ? 9.133 11.118 -8.939 1.00 91.81 109 ILE A N 1
ATOM 882 C CA . ILE A 1 109 ? 10.231 11.798 -9.628 1.00 91.81 109 ILE A CA 1
ATOM 883 C C . ILE A 1 109 ? 9.579 12.827 -10.553 1.00 91.81 109 ILE A C 1
ATOM 885 O O . ILE A 1 109 ? 8.748 12.458 -11.375 1.00 91.81 109 ILE A O 1
ATOM 889 N N . GLY A 1 110 ? 9.932 14.105 -10.402 1.00 89.56 110 GLY A N 1
ATOM 890 C CA . GLY A 1 110 ? 9.372 15.208 -11.193 1.00 89.56 110 GLY A CA 1
ATOM 891 C C . GLY A 1 110 ? 9.960 15.269 -12.602 1.00 89.56 110 GLY A C 1
ATOM 892 O O . GLY A 1 110 ? 10.622 16.243 -12.940 1.00 89.56 110 GLY A O 1
ATOM 893 N N . PHE A 1 111 ? 9.785 14.202 -13.379 1.00 89.75 111 PHE A N 1
ATOM 894 C CA . PHE A 1 111 ? 10.251 14.082 -14.757 1.00 89.75 111 PHE A CA 1
ATOM 895 C C . PHE A 1 111 ? 9.159 13.409 -15.594 1.00 89.75 111 PHE A C 1
ATOM 897 O O . PHE A 1 111 ? 8.588 12.404 -15.164 1.00 89.75 111 PHE A O 1
ATOM 904 N N . SER A 1 112 ? 8.843 13.970 -16.761 1.00 88.31 112 SER A N 1
ATOM 905 C CA . SER A 1 112 ? 7.784 13.446 -17.625 1.00 88.31 112 SER A CA 1
ATOM 906 C C . SER A 1 112 ? 8.237 12.172 -18.333 1.00 88.31 112 SER A C 1
ATOM 908 O O . SER A 1 112 ? 9.368 12.073 -18.800 1.00 88.31 112 SER A O 1
ATOM 910 N N . LEU A 1 113 ? 7.337 11.198 -18.476 1.00 88.12 113 LEU A N 1
ATOM 911 C CA . LEU A 1 113 ? 7.611 9.989 -19.264 1.00 88.12 113 LEU A CA 1
ATOM 912 C C . LEU A 1 113 ? 7.816 10.296 -20.752 1.00 88.12 113 LEU A C 1
ATOM 914 O O . LEU A 1 113 ? 8.522 9.552 -21.428 1.00 88.12 113 LEU A O 1
ATOM 918 N N . ASN A 1 114 ? 7.208 11.378 -21.245 1.00 85.25 114 ASN A N 1
ATOM 919 C CA . ASN A 1 114 ? 7.303 11.793 -22.645 1.00 85.25 114 ASN A CA 1
ATOM 920 C C . ASN A 1 114 ? 8.698 12.321 -22.997 1.00 85.25 114 ASN A C 1
ATOM 922 O O . ASN A 1 114 ? 9.113 12.219 -24.146 1.00 85.25 114 ASN A O 1
ATOM 926 N N . ASP A 1 115 ? 9.423 12.829 -22.001 1.00 86.31 115 ASP A N 1
ATOM 927 C CA . ASP A 1 115 ? 10.754 13.417 -22.170 1.00 86.31 115 ASP A CA 1
ATOM 928 C C . ASP A 1 115 ? 11.863 12.356 -22.049 1.00 86.31 115 ASP A C 1
ATOM 930 O O . ASP A 1 115 ? 13.051 12.676 -22.011 1.00 86.31 115 ASP A O 1
ATOM 934 N N . LEU A 1 116 ? 11.497 11.072 -21.940 1.00 87.38 116 LEU A N 1
ATOM 935 C CA . LEU A 1 116 ? 12.465 9.985 -21.854 1.00 87.38 116 LEU A CA 1
ATOM 936 C C . LEU A 1 116 ? 13.103 9.704 -23.226 1.00 87.38 116 LEU A C 1
ATOM 938 O O . LEU A 1 116 ? 12.380 9.600 -24.217 1.00 87.38 116 LEU A O 1
ATOM 942 N N . PRO A 1 117 ? 14.423 9.434 -23.286 1.00 79.31 117 PRO A N 1
ATOM 943 C CA . PRO A 1 117 ? 15.133 9.155 -24.542 1.00 79.31 117 PRO A CA 1
ATOM 944 C C . PRO A 1 117 ? 14.559 7.985 -25.356 1.00 79.31 117 PRO A C 1
ATOM 946 O O . PRO A 1 117 ? 14.671 7.948 -26.576 1.00 79.31 117 PRO A O 1
ATOM 949 N N . GLU A 1 118 ? 13.956 7.007 -24.678 1.00 73.88 118 GLU A N 1
ATOM 950 C CA . GLU A 1 118 ? 13.394 5.796 -25.289 1.00 73.88 118 GLU A CA 1
ATOM 951 C C . GLU A 1 118 ? 11.889 5.924 -25.595 1.00 73.88 118 GLU A C 1
ATOM 953 O O . GLU A 1 118 ?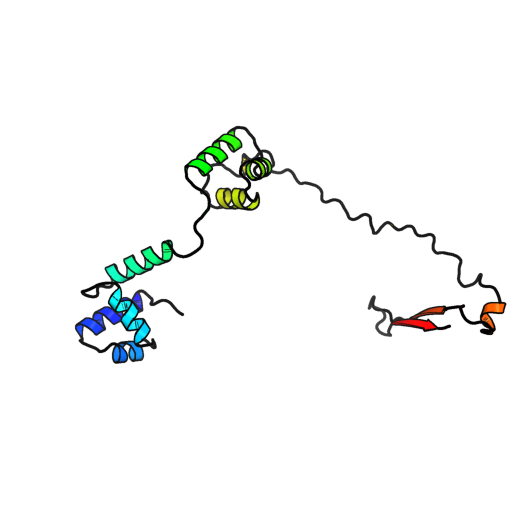 11.257 4.956 -26.031 1.00 73.88 118 GLU A O 1
ATOM 958 N N . HIS A 1 119 ? 11.280 7.091 -25.354 1.00 73.31 119 HIS A N 1
ATOM 959 C CA . HIS A 1 119 ? 9.851 7.283 -25.572 1.00 73.31 119 HIS A CA 1
ATOM 960 C C . HIS A 1 119 ? 9.487 7.066 -27.051 1.00 73.31 119 HIS A C 1
ATOM 962 O O . HIS A 1 119 ? 10.078 7.647 -27.957 1.00 73.31 119 HIS A O 1
ATOM 968 N N . GLY A 1 120 ? 8.510 6.192 -27.306 1.00 66.31 120 GLY A N 1
ATOM 969 C CA . GLY A 1 120 ? 8.072 5.843 -28.662 1.00 66.31 120 GLY A CA 1
ATOM 970 C C . GLY A 1 120 ? 8.973 4.848 -29.409 1.00 66.31 120 GLY A C 1
ATOM 971 O O . GLY A 1 120 ? 8.615 4.418 -30.507 1.00 66.31 120 GLY A O 1
ATOM 972 N N . VAL A 1 121 ? 10.094 4.405 -28.827 1.00 72.69 121 VAL A N 1
ATOM 973 C CA . VAL A 1 121 ? 10.979 3.415 -29.458 1.00 72.69 121 VAL A CA 1
ATOM 974 C C . VAL A 1 121 ? 10.434 2.003 -29.230 1.00 72.69 121 VAL A C 1
ATOM 976 O O . VAL A 1 121 ? 10.540 1.421 -28.151 1.00 72.69 121 VAL A O 1
ATOM 979 N N . ARG A 1 122 ? 9.850 1.402 -30.273 1.00 68.12 122 ARG A N 1
ATOM 980 C CA . ARG A 1 122 ? 9.372 0.013 -30.227 1.00 68.12 122 ARG A CA 1
ATOM 981 C C . ARG A 1 122 ? 10.509 -0.949 -30.565 1.00 68.12 122 ARG A C 1
ATOM 983 O O . ARG A 1 122 ? 10.820 -1.154 -31.738 1.00 68.12 122 ARG A O 1
ATOM 990 N N . GLN A 1 123 ? 11.089 -1.599 -29.557 1.00 66.69 123 GLN A N 1
ATOM 991 C CA . GLN A 1 123 ? 12.026 -2.695 -29.813 1.00 66.69 123 GLN A CA 1
ATOM 992 C C . GLN A 1 123 ? 11.286 -3.879 -30.453 1.00 66.69 123 GLN A C 1
ATOM 994 O O . GLN A 1 123 ? 10.306 -4.400 -29.906 1.00 66.69 123 GLN A O 1
ATOM 999 N N . ARG A 1 124 ? 11.727 -4.291 -31.647 1.00 67.44 124 ARG A N 1
ATOM 1000 C CA . ARG A 1 124 ? 11.192 -5.479 -32.324 1.00 67.44 124 ARG A CA 1
ATOM 1001 C C . ARG A 1 124 ? 11.592 -6.706 -31.511 1.00 67.44 124 ARG A C 1
ATOM 1003 O O . ARG A 1 124 ? 12.770 -6.919 -31.248 1.00 67.44 124 ARG A O 1
ATOM 1010 N N . ARG A 1 125 ? 10.614 -7.520 -31.110 1.00 69.06 125 ARG A N 1
ATOM 1011 C CA . ARG A 1 125 ? 10.912 -8.831 -30.523 1.00 69.06 125 ARG A CA 1
ATOM 1012 C C . ARG A 1 125 ? 11.519 -9.708 -31.613 1.00 69.06 125 ARG A C 1
ATOM 1014 O O . ARG A 1 125 ? 10.982 -9.748 -32.720 1.00 69.06 125 ARG A O 1
ATOM 1021 N N . ASN A 1 126 ? 12.601 -10.412 -31.292 1.00 67.75 126 ASN A N 1
ATOM 1022 C CA . ASN A 1 126 ? 13.125 -11.454 -32.166 1.00 67.75 126 ASN A CA 1
ATOM 1023 C C . ASN A 1 126 ? 12.017 -12.490 -32.382 1.00 67.75 126 ASN A C 1
ATOM 1025 O O . ASN A 1 126 ? 11.510 -13.073 -31.424 1.00 67.75 126 ASN A O 1
ATOM 1029 N N . VAL A 1 127 ? 11.594 -12.657 -33.633 1.00 70.19 127 VAL A N 1
ATOM 1030 C CA . VAL A 1 127 ? 10.631 -13.694 -34.007 1.00 70.19 127 VAL A CA 1
ATOM 1031 C C . VAL A 1 127 ? 11.347 -15.034 -33.884 1.00 70.19 127 VAL A C 1
ATOM 1033 O O . VAL A 1 127 ? 12.439 -15.193 -34.432 1.00 70.19 127 VAL A O 1
ATOM 1036 N N . ASP A 1 128 ? 10.754 -15.974 -33.148 1.00 66.88 128 ASP A N 1
ATOM 1037 C CA . ASP A 1 128 ? 11.312 -17.313 -32.970 1.00 66.88 128 ASP A CA 1
ATOM 1038 C C . ASP A 1 128 ? 11.447 -18.001 -34.338 1.00 66.88 128 ASP A C 1
ATOM 1040 O O . ASP A 1 128 ? 10.460 -18.282 -35.020 1.00 66.88 128 ASP A O 1
ATOM 1044 N N . GLN A 1 129 ? 12.688 -18.224 -34.775 1.00 63.72 129 GLN A N 1
ATOM 1045 C CA . GLN A 1 129 ? 12.973 -18.835 -36.073 1.00 63.72 129 GLN A CA 1
ATOM 1046 C C . GLN A 1 129 ? 12.886 -20.367 -36.043 1.00 63.72 129 GLN A C 1
ATOM 1048 O O . GLN A 1 129 ? 13.025 -20.990 -37.095 1.00 63.72 129 GLN A O 1
ATOM 1053 N N . ARG A 1 130 ? 12.600 -20.998 -34.890 1.00 63.25 130 ARG A N 1
ATOM 1054 C CA . ARG A 1 130 ? 12.473 -22.465 -34.779 1.00 63.25 130 ARG A CA 1
ATOM 1055 C C . ARG A 1 130 ? 11.375 -23.071 -35.653 1.00 63.25 130 ARG A C 1
ATOM 1057 O O . ARG A 1 130 ? 11.425 -24.259 -35.921 1.00 63.25 130 ARG A O 1
ATOM 1064 N N . SER A 1 131 ? 10.417 -22.290 -36.150 1.00 56.50 131 SER A N 1
ATOM 1065 C CA . SER A 1 131 ? 9.411 -22.788 -37.101 1.00 56.50 131 SER A CA 1
ATOM 1066 C C . SER A 1 131 ? 9.956 -23.019 -38.521 1.00 56.50 131 SER A C 1
ATOM 1068 O O . SER A 1 131 ? 9.241 -23.578 -39.348 1.00 56.50 131 SER A O 1
ATOM 1070 N N . LYS A 1 132 ? 11.186 -22.593 -38.838 1.00 55.62 132 LYS A N 1
ATOM 1071 C CA . LYS A 1 132 ? 11.789 -22.726 -40.177 1.00 55.62 132 LYS A CA 1
ATOM 1072 C C . LYS A 1 132 ? 12.636 -23.996 -40.337 1.00 55.62 132 LYS A C 1
ATOM 1074 O O . LYS A 1 132 ? 13.633 -23.984 -41.057 1.00 55.62 132 LYS A O 1
ATOM 1079 N N . TYR A 1 133 ? 12.276 -25.091 -39.669 1.00 57.22 133 TYR A N 1
ATOM 1080 C CA . TYR A 1 133 ? 12.876 -26.392 -39.967 1.00 57.22 133 TYR A CA 1
ATOM 1081 C C . TYR A 1 133 ? 12.341 -26.899 -41.313 1.00 57.22 133 TYR A C 1
ATOM 1083 O O . TYR A 1 133 ? 11.381 -27.659 -41.375 1.00 57.22 133 TYR A O 1
ATOM 1091 N N . ASN A 1 134 ? 12.998 -26.481 -42.396 1.00 58.31 134 ASN A N 1
ATOM 1092 C CA . ASN A 1 134 ? 12.974 -27.149 -43.696 1.00 58.31 134 ASN A CA 1
ATOM 1093 C C . ASN A 1 134 ? 13.701 -28.502 -43.575 1.00 58.31 134 ASN A C 1
ATOM 1095 O O . ASN A 1 134 ? 14.779 -28.686 -44.137 1.00 58.31 134 ASN A O 1
ATOM 1099 N N . GLN A 1 135 ? 13.176 -29.435 -42.781 1.00 60.69 135 GLN A N 1
ATOM 1100 C CA . GLN A 1 135 ? 13.649 -30.814 -42.841 1.00 60.69 135 GLN A CA 1
ATOM 1101 C C . GLN A 1 135 ? 13.139 -31.390 -44.163 1.00 60.69 135 GLN A C 1
ATOM 1103 O O . GLN A 1 135 ? 11.934 -31.406 -44.408 1.00 60.69 135 GLN A O 1
ATOM 1108 N N . SER A 1 136 ? 14.048 -31.818 -45.043 1.00 62.84 136 SER A N 1
ATOM 1109 C CA . SER A 1 136 ? 13.681 -32.662 -46.182 1.00 62.84 136 SER A CA 1
ATOM 1110 C C . SER A 1 136 ? 12.823 -33.809 -45.647 1.00 62.84 136 SER A C 1
ATOM 1112 O O . SER A 1 136 ? 13.265 -34.471 -44.708 1.00 62.84 136 SER A O 1
ATOM 1114 N N . LEU A 1 137 ? 11.635 -34.036 -46.211 1.00 67.31 137 LEU A N 1
ATOM 1115 C CA . LEU A 1 137 ? 10.600 -34.969 -45.724 1.00 67.31 137 LEU A CA 1
ATOM 1116 C C . LEU A 1 137 ? 11.014 -36.463 -45.715 1.00 67.31 137 LEU A C 1
ATOM 1118 O O . LEU A 1 137 ? 10.164 -37.343 -45.654 1.00 67.31 137 LEU A O 1
ATOM 1122 N N . GLY A 1 138 ? 12.312 -36.768 -45.760 1.00 71.25 138 GLY A N 1
ATOM 1123 C CA . GLY A 1 138 ? 12.847 -38.120 -45.823 1.00 71.25 138 GLY A CA 1
ATOM 1124 C C . GLY A 1 138 ? 12.548 -38.804 -47.156 1.00 71.25 138 GLY A C 1
ATOM 1125 O O . GLY A 1 138 ? 12.133 -38.175 -48.130 1.00 71.25 138 GLY A O 1
ATOM 1126 N N . ARG A 1 139 ? 12.807 -40.114 -47.207 1.00 77.19 139 ARG A N 1
ATOM 1127 C CA . ARG A 1 139 ? 12.369 -40.980 -48.311 1.00 77.19 139 ARG A CA 1
ATOM 1128 C C . ARG A 1 139 ? 10.918 -41.387 -48.062 1.00 77.19 139 ARG A C 1
ATOM 1130 O O . ARG A 1 139 ? 10.557 -41.649 -46.918 1.00 77.19 139 ARG A O 1
ATOM 1137 N N . SER A 1 140 ? 10.110 -41.454 -49.122 1.00 80.75 140 SER A N 1
ATOM 1138 C CA . SER A 1 140 ? 8.725 -41.933 -49.017 1.00 80.75 140 SER A CA 1
ATOM 1139 C C . SER A 1 140 ? 8.695 -43.363 -48.472 1.00 80.75 140 SER A C 1
ATOM 1141 O O . SER A 1 140 ? 9.533 -44.183 -48.853 1.00 80.75 140 SER A O 1
ATOM 1143 N N . ILE A 1 141 ? 7.705 -43.678 -47.633 1.00 78.75 141 ILE A N 1
ATOM 1144 C CA . ILE A 1 141 ? 7.469 -45.042 -47.134 1.00 78.75 141 ILE A CA 1
ATOM 1145 C C . ILE A 1 141 ? 7.251 -46.045 -48.277 1.00 78.75 141 ILE A C 1
ATOM 1147 O O . ILE A 1 141 ? 7.614 -47.212 -48.160 1.00 78.75 141 ILE A O 1
ATOM 1151 N N . GLU A 1 142 ? 6.752 -45.574 -49.421 1.00 83.12 142 GLU A N 1
ATOM 1152 C CA . GLU A 1 142 ? 6.568 -46.374 -50.637 1.00 83.12 142 GLU A CA 1
ATOM 1153 C C . GLU A 1 142 ? 7.893 -46.897 -51.215 1.00 83.12 142 GLU A C 1
ATOM 1155 O O . GLU A 1 142 ? 7.909 -47.903 -51.917 1.00 83.12 142 GLU A O 1
ATOM 1160 N N . GLN A 1 143 ? 9.020 -46.248 -50.906 1.00 85.69 143 GLN A N 1
ATOM 1161 C CA . GLN A 1 143 ? 10.349 -46.638 -51.392 1.00 85.69 143 GLN A CA 1
ATOM 1162 C C . GLN A 1 143 ? 11.029 -47.695 -50.507 1.00 85.69 143 GLN A C 1
ATOM 1164 O O . GLN A 1 143 ? 12.221 -47.971 -50.674 1.00 85.69 143 GLN A O 1
ATOM 1169 N N . ARG A 1 144 ? 10.315 -48.272 -49.534 1.00 86.38 144 ARG A N 1
ATOM 1170 C CA . ARG A 1 144 ? 10.889 -49.253 -48.610 1.00 86.38 144 ARG A CA 1
ATOM 1171 C C . ARG A 1 144 ? 11.189 -50.596 -49.302 1.00 86.38 144 ARG A C 1
ATOM 1173 O O . ARG A 1 144 ? 10.412 -51.040 -50.147 1.00 86.38 144 ARG A O 1
ATOM 1180 N N . PRO A 1 145 ? 12.281 -51.291 -48.938 1.00 88.50 145 PRO A N 1
ATOM 1181 C CA . PRO A 1 145 ? 12.559 -52.636 -49.437 1.00 88.50 145 PRO A CA 1
ATOM 1182 C C . PRO A 1 145 ? 11.432 -53.630 -49.118 1.00 88.50 145 PRO A C 1
ATOM 1184 O O . PRO A 1 145 ? 10.967 -53.693 -47.981 1.00 88.50 145 PRO A O 1
ATOM 1187 N N . MET A 1 146 ? 11.050 -54.477 -50.083 1.00 85.50 146 MET A N 1
ATOM 1188 C CA . MET A 1 146 ? 9.967 -55.462 -49.896 1.00 85.50 146 MET A CA 1
ATOM 1189 C C . MET A 1 146 ? 10.207 -56.445 -48.743 1.00 85.50 146 MET A C 1
ATOM 1191 O O . MET A 1 146 ? 9.247 -56.924 -48.147 1.00 85.50 146 MET A O 1
ATOM 1195 N N . MET A 1 147 ? 11.469 -56.727 -48.407 1.00 84.56 147 MET A N 1
ATOM 1196 C CA . MET A 1 147 ? 11.839 -57.599 -47.287 1.00 84.56 147 MET A CA 1
ATOM 1197 C C . MET A 1 147 ? 11.254 -57.120 -45.946 1.00 84.56 147 MET A C 1
ATOM 1199 O O . MET A 1 147 ? 10.923 -57.953 -45.108 1.00 84.56 147 MET A O 1
ATOM 1203 N N . ILE A 1 148 ? 11.057 -55.807 -45.764 1.00 85.00 148 ILE A N 1
ATOM 1204 C CA . ILE A 1 148 ? 10.494 -55.225 -44.531 1.00 85.00 148 ILE A CA 1
ATOM 1205 C C . ILE A 1 148 ? 9.044 -55.688 -44.311 1.00 85.00 148 ILE A C 1
ATOM 1207 O O . ILE A 1 148 ? 8.641 -55.952 -43.183 1.00 85.00 148 ILE A O 1
ATOM 1211 N N . ASN A 1 149 ? 8.276 -55.909 -45.386 1.00 82.56 149 ASN A N 1
ATOM 1212 C CA . ASN A 1 149 ? 6.897 -56.404 -45.283 1.00 82.56 149 ASN A CA 1
ATOM 1213 C C . ASN A 1 149 ? 6.806 -57.804 -44.653 1.00 82.56 149 ASN A C 1
ATOM 121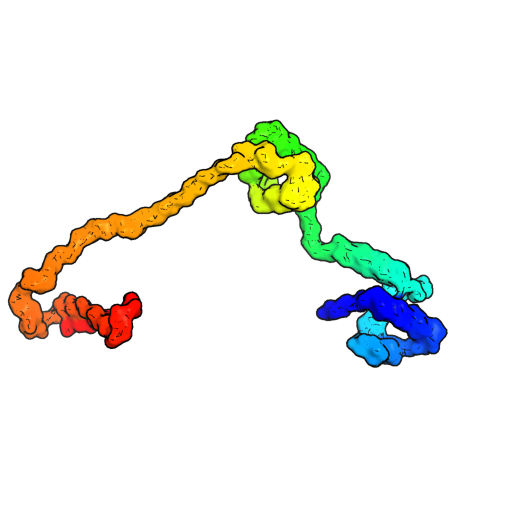5 O O . ASN A 1 149 ? 5.737 -58.193 -44.195 1.00 82.56 149 ASN A O 1
ATOM 1219 N N . GLN A 1 150 ? 7.898 -58.577 -44.661 1.00 86.06 150 GLN A N 1
ATOM 1220 C CA . GLN A 1 150 ? 7.908 -59.942 -44.138 1.00 86.06 150 GLN A CA 1
ATOM 1221 C C . GLN A 1 150 ? 8.023 -59.997 -42.608 1.00 86.06 150 GLN A C 1
ATOM 1223 O O . GLN A 1 150 ? 7.796 -61.063 -42.051 1.00 86.06 150 GLN A O 1
ATOM 1228 N N . ARG A 1 151 ? 8.380 -58.887 -41.935 1.00 82.94 151 ARG A N 1
ATOM 1229 C CA . ARG A 1 151 ? 8.507 -58.783 -40.463 1.00 82.94 151 ARG A CA 1
ATOM 1230 C C . ARG A 1 151 ? 9.318 -59.919 -39.812 1.00 82.94 151 ARG A C 1
ATOM 1232 O O . ARG A 1 151 ? 9.028 -60.372 -38.711 1.00 82.94 151 ARG A O 1
ATOM 1239 N N . ASN A 1 152 ? 10.354 -60.388 -40.511 1.00 84.81 152 ASN A N 1
ATOM 1240 C CA . ASN A 1 152 ? 11.185 -61.526 -40.095 1.00 84.81 152 ASN A CA 1
ATOM 1241 C C . ASN A 1 152 ? 12.420 -61.123 -39.266 1.00 84.81 152 ASN A C 1
ATOM 1243 O O . ASN A 1 152 ? 13.174 -61.993 -38.832 1.00 84.81 152 ASN A O 1
ATOM 1247 N N . ARG A 1 153 ? 12.671 -59.821 -39.078 1.00 84.62 153 ARG A N 1
ATOM 1248 C CA . ARG A 1 153 ? 13.799 -59.296 -38.298 1.00 84.62 153 ARG A CA 1
ATOM 1249 C C . ARG A 1 15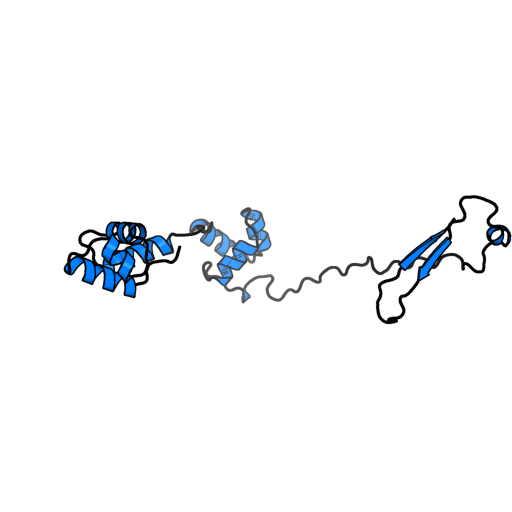3 ? 13.315 -58.209 -37.345 1.00 84.62 153 ARG A C 1
ATOM 1251 O O . ARG A 1 153 ? 12.432 -57.443 -37.698 1.00 84.62 153 ARG A O 1
ATOM 1258 N N . ILE A 1 154 ? 13.935 -58.149 -36.174 1.00 82.44 154 ILE A N 1
ATOM 1259 C CA . ILE A 1 154 ? 13.687 -57.122 -35.159 1.00 82.44 154 ILE A CA 1
ATOM 1260 C C . ILE A 1 154 ? 14.414 -55.833 -35.564 1.00 82.44 154 ILE A C 1
ATOM 1262 O O . ILE A 1 154 ? 15.558 -55.899 -36.030 1.00 82.44 154 ILE A O 1
ATOM 1266 N N . GLY A 1 155 ? 13.782 -54.677 -35.351 1.00 81.94 155 GLY A N 1
ATOM 1267 C CA . GLY A 1 155 ? 14.377 -53.354 -35.541 1.00 81.94 155 GLY A CA 1
ATOM 1268 C C . GLY A 1 155 ? 13.806 -52.538 -36.703 1.00 81.94 155 GLY A C 1
ATOM 1269 O O . GLY A 1 155 ? 14.316 -51.447 -36.967 1.00 81.94 155 GLY A O 1
ATOM 1270 N N . ASP A 1 156 ? 12.769 -53.029 -37.384 1.00 86.00 156 ASP A N 1
ATOM 1271 C CA . ASP A 1 156 ? 12.058 -52.300 -38.440 1.00 86.00 156 ASP A CA 1
ATOM 1272 C C . ASP A 1 156 ? 10.798 -51.640 -37.855 1.00 86.00 156 ASP A C 1
ATOM 1274 O O . ASP A 1 156 ? 9.671 -52.035 -38.136 1.00 86.00 156 ASP A O 1
ATOM 1278 N N . PHE A 1 157 ? 10.997 -50.598 -37.047 1.00 83.50 157 PHE A N 1
ATOM 1279 C CA . PHE A 1 157 ? 9.891 -49.917 -36.379 1.00 83.50 157 PHE A CA 1
ATOM 1280 C C . PHE A 1 157 ? 9.002 -49.122 -37.351 1.00 83.50 157 PHE A C 1
ATOM 1282 O O . PHE A 1 157 ? 9.477 -48.262 -38.099 1.00 83.50 157 PHE A O 1
ATOM 1289 N N . GLU A 1 158 ? 7.692 -49.335 -37.269 1.00 82.56 158 GLU A N 1
ATOM 1290 C CA . GLU A 1 158 ? 6.656 -48.579 -37.972 1.00 82.56 158 GLU A CA 1
ATOM 1291 C C . GLU A 1 158 ? 5.975 -47.600 -37.004 1.00 82.56 158 GLU A C 1
ATOM 1293 O O . GLU A 1 158 ? 5.513 -47.985 -35.927 1.00 82.56 158 GLU A O 1
ATOM 1298 N N . LEU A 1 159 ? 5.912 -46.319 -37.388 1.00 86.12 159 LEU A N 1
ATOM 1299 C CA . LEU A 1 159 ? 5.179 -45.286 -36.658 1.00 86.12 159 LEU A CA 1
ATOM 1300 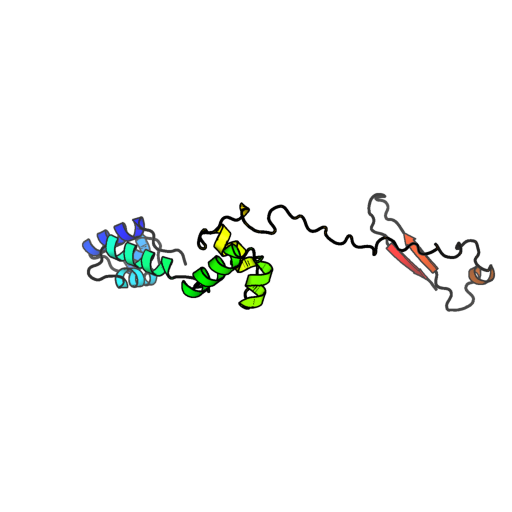C C . LEU A 1 159 ? 4.033 -44.750 -37.502 1.00 86.12 159 LEU A C 1
ATOM 1302 O O . LEU A 1 159 ? 4.270 -44.121 -38.530 1.00 86.12 159 LEU A O 1
ATOM 1306 N N . ASP A 1 160 ? 2.818 -44.904 -36.992 1.00 83.81 160 ASP A N 1
ATOM 1307 C CA . ASP A 1 160 ? 1.611 -44.366 -37.607 1.00 83.81 160 ASP A CA 1
ATOM 1308 C C . ASP A 1 160 ? 0.905 -43.381 -36.680 1.00 83.81 160 ASP A C 1
ATOM 1310 O O . ASP A 1 160 ? 1.120 -43.323 -35.465 1.00 83.81 160 ASP A O 1
ATOM 1314 N N . THR A 1 161 ? 0.058 -42.559 -37.289 1.00 83.31 161 THR A N 1
ATOM 1315 C CA . THR A 1 161 ? -0.692 -41.510 -36.607 1.00 83.31 161 THR A CA 1
ATOM 1316 C C . THR A 1 161 ? -2.177 -41.647 -36.943 1.00 83.31 161 THR A C 1
ATOM 1318 O O . THR A 1 161 ? -2.585 -41.499 -38.091 1.00 83.31 161 THR A O 1
ATOM 1321 N N . VAL A 1 162 ? -3.009 -41.955 -35.943 1.00 80.12 162 VAL A N 1
ATOM 1322 C CA . VAL A 1 162 ? -4.457 -42.159 -36.108 1.00 80.12 162 VAL A CA 1
ATOM 1323 C C . VAL A 1 162 ? -5.217 -40.933 -35.614 1.00 80.12 162 VAL A C 1
ATOM 1325 O O . VAL A 1 162 ? -5.233 -40.616 -34.419 1.00 80.12 162 VAL A O 1
ATOM 1328 N N . VAL A 1 163 ? -5.866 -40.231 -36.543 1.00 81.94 163 VAL A N 1
ATOM 1329 C CA . VAL A 1 163 ? -6.712 -39.073 -36.233 1.00 81.94 163 VAL A CA 1
ATOM 1330 C C . VAL A 1 163 ? -8.075 -39.560 -35.746 1.00 81.94 163 VAL A C 1
ATOM 1332 O O . VAL A 1 163 ? -8.725 -40.381 -36.388 1.00 81.94 163 VAL A O 1
ATOM 1335 N N . GLY A 1 164 ? -8.527 -39.046 -34.601 1.00 76.94 164 GLY A N 1
ATOM 1336 C CA . GLY A 1 164 ? -9.841 -39.387 -34.061 1.00 76.94 164 GLY A CA 1
ATOM 1337 C C . GLY A 1 164 ? -11.002 -38.918 -34.960 1.00 76.94 164 GLY A C 1
ATOM 1338 O O . GLY A 1 164 ? -10.867 -37.947 -35.707 1.00 76.94 164 GLY A O 1
ATOM 1339 N N . PRO A 1 165 ? -12.197 -39.525 -34.832 1.00 71.25 165 PRO A N 1
ATOM 1340 C CA . PRO A 1 165 ? -13.339 -39.317 -35.735 1.00 71.25 165 PRO A CA 1
ATOM 1341 C C . PRO A 1 165 ? -13.902 -37.887 -35.755 1.00 71.25 165 PRO A C 1
ATOM 1343 O O . PRO A 1 165 ? -14.714 -37.554 -36.610 1.00 71.25 165 PRO A O 1
ATOM 1346 N N . ARG A 1 166 ? -13.483 -37.016 -34.828 1.00 68.62 166 ARG A N 1
ATOM 1347 C CA . ARG A 1 166 ? -13.946 -35.623 -34.763 1.00 68.62 166 ARG A CA 1
ATOM 1348 C C . ARG A 1 166 ? -13.265 -34.685 -35.760 1.00 68.62 166 ARG A C 1
ATOM 1350 O O . ARG A 1 166 ? -13.614 -33.512 -35.734 1.00 68.62 166 ARG A O 1
ATOM 1357 N N . GLY A 1 167 ? -12.322 -35.157 -36.589 1.00 59.34 167 GLY A N 1
ATOM 1358 C CA . GLY A 1 167 ? -11.806 -34.500 -37.811 1.00 59.34 167 GLY A CA 1
ATOM 1359 C C . GLY A 1 167 ? -11.158 -33.108 -37.678 1.00 59.34 167 GLY A C 1
ATOM 1360 O O . GLY A 1 167 ? -10.499 -32.642 -38.599 1.00 59.34 167 GLY A O 1
ATOM 1361 N N . HIS A 1 168 ? -11.315 -32.440 -36.536 1.00 60.69 168 HIS A N 1
ATOM 1362 C CA . HIS A 1 168 ? -10.951 -31.046 -36.289 1.00 60.69 168 HIS A CA 1
ATOM 1363 C C . HIS A 1 168 ? -9.911 -30.899 -35.170 1.00 60.69 168 HIS A C 1
ATOM 1365 O O . HIS A 1 168 ? -9.382 -29.809 -34.951 1.00 60.69 168 HIS A O 1
ATOM 1371 N N . SER A 1 169 ? -9.605 -31.972 -34.435 1.00 63.94 169 SER A N 1
ATOM 1372 C CA . SER A 1 169 ? -8.593 -31.947 -33.381 1.00 63.94 169 SER A CA 1
ATOM 1373 C C . SER A 1 169 ? -7.204 -32.201 -33.958 1.00 63.94 169 SER A C 1
ATOM 1375 O O . SER A 1 169 ? -6.978 -33.222 -34.595 1.00 63.94 169 SER A O 1
ATOM 1377 N N . LYS A 1 170 ? -6.240 -31.330 -33.635 1.00 65.75 170 LYS A N 1
ATOM 1378 C CA . LYS A 1 170 ? -4.802 -31.550 -33.898 1.00 65.75 170 LYS A CA 1
ATOM 1379 C C . LYS A 1 170 ? -4.183 -32.663 -33.036 1.00 65.75 170 LYS A C 1
ATOM 1381 O O . LYS A 1 170 ? -2.989 -32.920 -33.137 1.00 65.75 170 LYS A O 1
ATOM 1386 N N . ALA A 1 171 ? -4.968 -33.258 -32.139 1.00 73.38 171 ALA A N 1
ATOM 1387 C CA . ALA A 1 171 ? -4.549 -34.375 -31.312 1.00 73.38 171 ALA A CA 1
ATOM 1388 C C . ALA A 1 171 ? -4.613 -35.662 -32.136 1.00 73.38 171 ALA A C 1
ATOM 1390 O O . ALA A 1 171 ? -5.640 -35.957 -32.751 1.00 73.38 171 ALA A O 1
ATOM 1391 N N . VAL A 1 172 ? -3.514 -36.407 -32.129 1.00 80.88 172 VAL A N 1
ATOM 1392 C CA . VAL A 1 172 ? -3.351 -37.638 -32.894 1.00 80.88 172 VAL A CA 1
ATOM 1393 C C . VAL A 1 172 ? -2.838 -38.727 -31.963 1.00 80.88 172 VAL A C 1
ATOM 1395 O O . VAL A 1 172 ? -1.992 -38.453 -31.110 1.00 80.88 172 VAL A O 1
ATOM 1398 N N . LEU A 1 173 ? -3.366 -39.943 -32.100 1.00 82.19 173 LEU A N 1
ATOM 1399 C CA . LEU A 1 173 ? -2.809 -41.106 -31.422 1.00 82.19 173 LEU A CA 1
ATOM 1400 C C . LEU A 1 173 ? -1.617 -41.607 -32.235 1.00 82.19 173 LEU A C 1
ATOM 1402 O O . LEU A 1 173 ? -1.761 -41.881 -33.422 1.00 82.19 173 LEU A O 1
ATOM 1406 N N . LEU A 1 174 ? -0.457 -41.720 -31.598 1.00 88.06 174 LEU A N 1
ATOM 1407 C CA . LEU A 1 174 ? 0.734 -42.291 -32.214 1.00 88.06 174 LEU A CA 1
ATOM 1408 C C . LEU A 1 174 ? 0.812 -43.778 -31.872 1.00 88.06 174 LEU A C 1
ATOM 1410 O O . LEU A 1 174 ? 0.733 -44.148 -30.700 1.00 88.06 174 LEU A O 1
ATOM 1414 N N . THR A 1 175 ? 0.965 -44.615 -32.890 1.00 85.31 175 THR A N 1
ATOM 1415 C CA . THR A 1 175 ? 1.168 -46.058 -32.754 1.00 85.31 175 THR A CA 1
ATOM 1416 C C . THR A 1 175 ? 2.581 -46.403 -33.185 1.00 85.31 175 THR A C 1
ATOM 1418 O O . THR A 1 175 ? 3.030 -45.930 -34.224 1.00 85.31 175 THR A O 1
ATOM 1421 N N . LEU A 1 176 ? 3.271 -47.214 -32.386 1.00 88.06 176 LEU A N 1
ATOM 1422 C CA . LEU A 1 176 ? 4.614 -47.714 -32.667 1.00 88.06 176 LEU A CA 1
ATOM 1423 C C . LEU A 1 176 ? 4.563 -49.240 -32.664 1.00 88.06 176 LEU A C 1
ATOM 1425 O O . LEU A 1 176 ? 4.101 -49.831 -31.686 1.00 88.06 176 LEU A O 1
ATOM 1429 N N . ILE A 1 177 ? 5.016 -49.847 -33.752 1.00 81.81 177 ILE A N 1
ATOM 1430 C CA . ILE A 1 177 ? 5.041 -51.297 -33.957 1.00 81.81 177 ILE A CA 1
ATOM 1431 C C . ILE A 1 177 ? 6.459 -51.680 -34.396 1.00 81.81 177 ILE A C 1
ATOM 1433 O O . ILE A 1 177 ? 7.126 -50.867 -35.027 1.00 81.81 177 ILE A O 1
ATOM 1437 N N . ASP A 1 178 ? 6.916 -52.875 -34.032 1.00 81.62 178 ASP A N 1
ATOM 1438 C CA . ASP A 1 178 ? 8.158 -53.520 -34.497 1.00 81.62 178 ASP A CA 1
ATOM 1439 C C . ASP A 1 178 ? 7.788 -54.841 -35.188 1.00 81.62 178 ASP A C 1
ATOM 1441 O O . ASP A 1 178 ? 6.817 -55.485 -34.710 1.00 81.62 178 ASP A O 1
#

Radius of gyration: 35.62 Å; chains: 1; bounding box: 48×77×82 Å

Secondary structure (DSSP, 8-state):
-PPPPHHHHHHHHHHHHTT--HHHHHHHHT--HHHHHHHHTT-SS--HHHHHHHHHHHHHT-SPPPS--HHHHHHHHHHHHTT--HHHHHHHTT--HHHHHHHHHTT-SS--GGGSTTTT--PPPPP-GGGG------S-GGGS-GGGGG--STT--EEEEEE-TTSS---EEEEEE-